Protein AF-A0A958F479-F1 (afdb_monomer_lite)

Structure (mmCIF, N/CA/C/O backbone):
data_AF-A0A958F479-F1
#
_entry.id   AF-A0A958F479-F1
#
loop_
_atom_site.group_PDB
_atom_site.id
_atom_site.type_symbol
_atom_site.label_atom_id
_atom_site.label_alt_id
_atom_site.label_comp_id
_atom_site.label_asym_id
_atom_site.label_entity_id
_atom_site.label_seq_id
_atom_site.pdbx_PDB_ins_code
_atom_site.Cartn_x
_atom_site.Cartn_y
_atom_site.Cartn_z
_atom_site.occupancy
_atom_site.B_iso_or_equiv
_atom_site.auth_seq_id
_atom_site.auth_comp_id
_atom_site.auth_asym_id
_atom_site.auth_atom_id
_atom_site.pdbx_PDB_model_num
ATOM 1 N N . MET A 1 1 ? 37.437 -62.235 -73.457 1.00 56.25 1 MET A N 1
ATOM 2 C CA . MET A 1 1 ? 37.353 -60.822 -73.900 1.00 56.25 1 MET A CA 1
ATOM 3 C C . MET A 1 1 ? 36.310 -59.990 -73.140 1.00 56.25 1 MET A C 1
ATOM 5 O O . MET A 1 1 ? 36.630 -58.872 -72.775 1.00 56.25 1 MET A O 1
ATOM 9 N N . LYS A 1 2 ? 35.117 -60.515 -72.799 1.00 55.78 2 LYS A N 1
ATOM 10 C CA . LYS A 1 2 ? 34.068 -59.749 -72.078 1.00 55.78 2 LYS A CA 1
ATOM 11 C C . LYS A 1 2 ? 34.455 -59.244 -70.668 1.00 55.78 2 LYS A C 1
ATOM 13 O O . LYS A 1 2 ? 34.029 -58.167 -70.279 1.00 55.78 2 LYS A O 1
ATOM 18 N N . LYS A 1 3 ? 35.307 -59.972 -69.927 1.00 56.22 3 LYS A N 1
ATOM 19 C CA . LYS A 1 3 ? 35.723 -59.600 -68.555 1.00 56.22 3 LYS A CA 1
ATOM 20 C C . LYS A 1 3 ? 36.618 -58.351 -68.487 1.00 56.22 3 LYS A C 1
ATOM 22 O O . LYS A 1 3 ? 36.532 -57.602 -67.529 1.00 56.22 3 LYS A O 1
ATOM 27 N N . ILE A 1 4 ? 37.434 -58.100 -69.514 1.00 62.00 4 ILE A N 1
ATOM 28 C CA . ILE A 1 4 ? 38.341 -56.936 -69.560 1.00 62.00 4 ILE A CA 1
ATOM 29 C C . ILE A 1 4 ? 37.546 -55.652 -69.840 1.00 62.00 4 ILE A C 1
ATOM 31 O O . ILE A 1 4 ? 37.814 -54.613 -69.246 1.00 62.00 4 ILE A O 1
ATOM 35 N N . LEU A 1 5 ? 36.501 -55.749 -70.670 1.00 59.69 5 LEU A N 1
ATOM 36 C CA . LEU A 1 5 ? 35.609 -54.628 -70.967 1.00 59.69 5 LEU A CA 1
ATOM 37 C C . LEU A 1 5 ? 34.794 -54.194 -69.733 1.00 59.69 5 LEU A C 1
ATOM 39 O O . LEU A 1 5 ? 34.560 -53.008 -69.527 1.00 59.69 5 LEU A O 1
ATOM 43 N N . GLN A 1 6 ? 34.411 -55.148 -68.879 1.00 61.47 6 GLN A N 1
ATOM 44 C CA . GLN A 1 6 ? 33.645 -54.876 -67.661 1.00 61.47 6 GLN A CA 1
ATOM 45 C C . GLN A 1 6 ? 34.480 -54.157 -66.587 1.00 61.47 6 GLN A C 1
ATOM 47 O O . GLN A 1 6 ? 33.979 -53.255 -65.923 1.00 61.47 6 GLN A O 1
ATOM 52 N N . ILE A 1 7 ? 35.764 -54.507 -66.458 1.00 69.94 7 ILE A N 1
ATOM 53 C CA . ILE A 1 7 ? 36.686 -53.884 -65.493 1.00 69.94 7 ILE A CA 1
ATOM 54 C C . ILE A 1 7 ? 36.985 -52.428 -65.886 1.00 69.94 7 ILE A C 1
ATOM 56 O O . ILE A 1 7 ? 37.002 -51.555 -65.020 1.00 69.94 7 ILE A O 1
ATOM 60 N N . GLY A 1 8 ? 37.129 -52.135 -67.185 1.00 71.19 8 GLY A N 1
ATOM 61 C CA . GLY A 1 8 ? 37.355 -50.766 -67.668 1.00 71.19 8 GLY A CA 1
ATOM 62 C C . GLY A 1 8 ? 36.214 -49.795 -67.331 1.00 71.19 8 GLY A C 1
ATOM 63 O O . GLY A 1 8 ? 36.467 -48.650 -66.965 1.00 71.19 8 GLY A O 1
ATOM 64 N N . SER A 1 9 ? 34.962 -50.263 -67.372 1.00 73.88 9 SER A N 1
ATOM 65 C CA . SER A 1 9 ? 33.788 -49.442 -67.038 1.00 73.88 9 SER A CA 1
ATOM 66 C C . SER A 1 9 ? 33.730 -49.046 -65.560 1.00 73.88 9 SER A C 1
ATOM 68 O O . SER A 1 9 ? 33.290 -47.941 -65.247 1.00 73.88 9 SER A O 1
ATOM 70 N N . VAL A 1 10 ? 34.152 -49.932 -64.653 1.00 79.00 10 VAL A N 1
ATOM 71 C CA . VAL A 1 10 ? 34.109 -49.672 -63.204 1.00 79.00 10 VAL A CA 1
ATOM 72 C C . VAL A 1 10 ? 35.183 -48.659 -62.806 1.00 79.00 10 VAL A C 1
ATOM 74 O O . VAL A 1 10 ? 34.917 -47.756 -62.016 1.00 79.00 10 VAL A O 1
ATOM 77 N N . VAL A 1 11 ? 36.372 -48.752 -63.408 1.00 81.88 11 VAL A N 1
ATOM 78 C CA . VAL A 1 11 ? 37.476 -47.812 -63.155 1.00 81.88 11 VAL A CA 1
ATOM 79 C C . VAL A 1 11 ? 37.136 -46.408 -63.665 1.00 81.88 11 VAL A C 1
ATOM 81 O O . VAL A 1 11 ? 37.379 -45.427 -62.964 1.00 81.88 11 VAL A O 1
ATOM 84 N N . LEU A 1 12 ? 36.505 -46.298 -64.840 1.00 81.56 12 LEU A N 1
ATOM 85 C CA . LEU A 1 12 ? 36.099 -45.004 -65.395 1.00 81.56 12 LEU A CA 1
ATOM 86 C C . LEU A 1 12 ? 35.039 -44.308 -64.521 1.00 81.56 12 LEU A C 1
ATOM 88 O O . LEU A 1 12 ? 35.156 -43.117 -64.239 1.00 81.56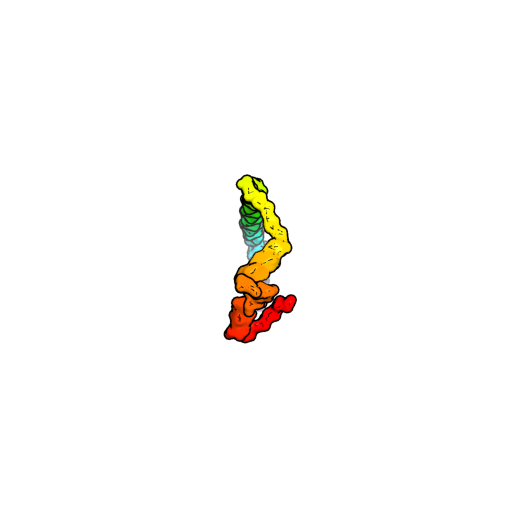 12 LEU A O 1
ATOM 92 N N . ALA A 1 13 ? 34.034 -45.057 -64.052 1.00 80.06 13 ALA A N 1
ATOM 93 C CA . ALA A 1 13 ? 33.006 -44.534 -63.154 1.00 80.06 13 ALA A CA 1
ATOM 94 C C . ALA A 1 13 ? 33.601 -44.052 -61.817 1.00 80.06 13 ALA A C 1
ATOM 96 O O . ALA A 1 13 ? 33.244 -42.974 -61.344 1.00 80.06 13 ALA A O 1
ATOM 97 N N . PHE A 1 14 ? 34.563 -44.793 -61.256 1.00 83.50 14 PHE A N 1
ATOM 98 C CA . PHE A 1 14 ? 35.247 -44.415 -60.016 1.00 83.50 14 PHE A CA 1
ATOM 99 C C . PHE A 1 14 ? 36.094 -43.137 -60.173 1.00 83.50 14 PHE A C 1
ATOM 101 O O . PHE A 1 14 ? 36.064 -42.252 -59.313 1.00 83.50 14 PHE A O 1
ATOM 108 N N . CYS A 1 15 ? 36.791 -42.981 -61.304 1.00 80.94 15 CYS A N 1
ATOM 109 C CA . CYS A 1 15 ? 37.532 -41.755 -61.611 1.00 80.94 15 CYS A CA 1
ATOM 110 C C . CYS A 1 15 ? 36.616 -40.530 -61.738 1.00 80.94 15 CYS A C 1
ATOM 112 O O . CYS A 1 15 ? 36.949 -39.471 -61.210 1.00 80.94 15 CYS A O 1
ATOM 114 N N . LEU A 1 16 ? 35.451 -40.661 -62.379 1.00 77.81 16 LEU A N 1
ATOM 115 C CA . LEU A 1 16 ? 34.499 -39.550 -62.498 1.00 77.81 16 LEU A CA 1
ATOM 116 C C . LEU A 1 16 ? 33.910 -39.148 -61.139 1.00 77.81 16 LEU A C 1
ATOM 118 O O . LEU A 1 16 ? 33.768 -37.955 -60.873 1.00 77.81 16 LEU A O 1
ATOM 122 N N . THR A 1 17 ? 33.651 -40.107 -60.242 1.00 74.62 17 THR A N 1
ATOM 123 C CA . THR A 1 17 ? 33.215 -39.794 -58.870 1.00 74.62 17 THR A CA 1
ATOM 124 C C . THR A 1 17 ? 34.302 -39.116 -58.040 1.00 74.62 17 THR A C 1
ATOM 126 O O . THR A 1 17 ? 33.991 -38.208 -57.277 1.00 74.62 17 THR A O 1
ATOM 129 N N . LEU A 1 18 ? 35.576 -39.479 -58.223 1.00 77.88 18 LEU A N 1
ATOM 130 C CA . LEU A 1 18 ? 36.701 -38.799 -57.570 1.00 77.88 18 LEU A CA 1
ATOM 131 C C . LEU A 1 18 ? 36.855 -37.355 -58.059 1.00 77.88 18 LEU A C 1
ATOM 133 O O . LEU A 1 18 ? 37.053 -36.454 -57.251 1.00 77.88 18 LEU A O 1
ATOM 137 N N . ILE A 1 19 ? 36.701 -37.117 -59.363 1.00 75.50 19 ILE A N 1
ATOM 138 C CA . ILE A 1 19 ? 36.732 -35.765 -59.939 1.00 75.50 19 ILE A CA 1
ATOM 139 C C . ILE A 1 19 ? 35.559 -34.925 -59.411 1.00 75.50 19 ILE A C 1
ATOM 141 O O . ILE A 1 19 ? 35.740 -33.746 -59.112 1.00 75.50 19 ILE A O 1
ATOM 145 N N . PHE A 1 20 ? 34.375 -35.523 -59.243 1.00 69.31 20 PHE A N 1
ATOM 146 C CA . PHE A 1 20 ? 33.222 -34.851 -58.640 1.00 69.31 20 PHE A CA 1
ATOM 147 C C . PHE A 1 20 ? 33.412 -34.596 -57.136 1.00 69.31 20 PHE A C 1
ATOM 149 O O . PHE A 1 20 ? 32.951 -33.578 -56.640 1.00 69.31 20 PHE A O 1
ATOM 156 N N . LEU A 1 21 ? 34.141 -35.450 -56.409 1.00 67.69 21 LEU A N 1
ATOM 157 C CA . LEU A 1 21 ? 34.474 -35.219 -54.997 1.00 67.69 21 LEU A CA 1
ATOM 158 C C . LEU A 1 21 ? 35.496 -34.085 -54.815 1.00 67.69 21 LEU A C 1
ATOM 160 O O . LEU A 1 21 ? 35.381 -33.301 -53.879 1.00 67.69 21 LEU A O 1
ATOM 164 N N . ILE A 1 22 ? 36.485 -33.992 -55.711 1.00 68.31 22 ILE A N 1
ATOM 165 C CA . ILE A 1 22 ? 37.525 -32.951 -55.671 1.00 68.31 22 ILE A CA 1
ATOM 166 C C . ILE A 1 22 ? 36.952 -31.590 -56.091 1.00 68.31 22 ILE A C 1
ATOM 168 O O . ILE A 1 22 ? 37.308 -30.569 -55.509 1.00 68.31 22 ILE A O 1
ATOM 172 N N . ASN A 1 23 ? 36.054 -31.565 -57.082 1.00 65.62 23 ASN A N 1
ATOM 173 C CA . ASN A 1 23 ? 35.543 -30.316 -57.659 1.00 65.62 23 ASN A CA 1
ATOM 174 C C . ASN A 1 23 ? 34.134 -29.918 -57.178 1.00 65.62 23 ASN A C 1
ATOM 176 O O . ASN A 1 23 ? 33.714 -28.785 -57.398 1.00 65.62 23 ASN A O 1
ATOM 180 N N . GLY A 1 24 ? 33.371 -30.832 -56.573 1.00 62.06 24 GLY A N 1
ATOM 181 C CA . GLY A 1 24 ? 31.920 -30.707 -56.389 1.00 62.06 24 GLY A CA 1
ATOM 182 C C . GLY A 1 24 ? 31.448 -30.383 -54.977 1.00 62.06 24 GLY A C 1
ATOM 183 O O . GLY A 1 24 ? 30.304 -30.686 -54.647 1.00 62.06 24 GLY A O 1
ATOM 184 N N . SER A 1 25 ? 32.275 -29.793 -54.114 1.00 57.94 25 SER A N 1
ATOM 185 C CA . SER A 1 25 ? 31.828 -29.355 -52.781 1.00 57.94 25 SER A CA 1
ATOM 186 C C . SER A 1 25 ? 32.690 -28.225 -52.227 1.00 57.94 25 SER A C 1
ATOM 188 O O . SER A 1 25 ? 33.368 -28.383 -51.218 1.00 57.94 25 SER A O 1
ATOM 190 N N . PHE A 1 26 ? 32.661 -27.062 -52.874 1.00 54.12 26 PHE A N 1
ATOM 191 C CA . PHE A 1 26 ? 33.049 -25.822 -52.199 1.00 54.12 26 PHE A CA 1
ATOM 192 C C . PHE A 1 26 ? 32.228 -24.641 -52.725 1.00 54.12 26 PHE A C 1
ATOM 194 O O . PHE A 1 26 ? 32.737 -23.708 -53.342 1.00 54.12 26 PHE A O 1
ATOM 201 N N . LEU A 1 27 ? 30.910 -24.719 -52.524 1.00 53.25 27 LEU A N 1
ATOM 202 C CA . LEU A 1 27 ? 30.051 -23.536 -52.553 1.00 53.25 27 LEU A CA 1
ATOM 203 C C . LEU A 1 27 ? 30.128 -22.839 -51.182 1.00 53.25 27 LEU A C 1
ATOM 205 O O . LEU A 1 27 ? 30.259 -23.514 -50.162 1.00 53.25 27 LEU A O 1
ATOM 209 N N . PRO A 1 28 ? 30.113 -21.497 -51.153 1.00 47.62 28 PRO A N 1
ATOM 210 C CA . PRO A 1 28 ? 30.658 -20.713 -50.057 1.00 47.62 28 PRO A CA 1
ATOM 211 C C . PRO A 1 28 ? 29.664 -20.611 -48.899 1.00 47.62 28 PRO A C 1
ATOM 213 O O . PRO A 1 28 ? 28.711 -19.839 -48.948 1.00 47.62 28 PRO A O 1
ATOM 216 N N . GLU A 1 29 ? 29.949 -21.301 -47.803 1.00 52.50 29 GLU A N 1
ATOM 217 C CA . GLU A 1 29 ? 29.257 -21.123 -46.517 1.00 52.50 29 GLU A CA 1
ATOM 218 C C . GLU A 1 29 ? 29.681 -19.821 -45.790 1.00 52.50 29 GLU A C 1
ATOM 220 O O . GLU A 1 29 ? 29.285 -19.551 -44.665 1.00 52.50 29 GLU A O 1
ATOM 225 N N . ALA A 1 30 ? 30.473 -18.962 -46.443 1.00 52.78 30 ALA A N 1
ATOM 226 C CA . ALA A 1 30 ? 31.030 -17.741 -45.857 1.00 52.78 30 ALA A CA 1
ATOM 227 C C . ALA A 1 30 ? 30.156 -16.479 -46.025 1.00 52.78 30 ALA A C 1
ATOM 229 O O . ALA A 1 30 ? 30.547 -15.411 -45.564 1.00 52.78 30 ALA A O 1
ATOM 230 N N . ARG A 1 31 ? 28.994 -16.554 -46.693 1.00 52.09 31 ARG A N 1
ATOM 231 C CA . ARG A 1 31 ? 28.109 -15.381 -46.888 1.00 52.09 31 ARG A CA 1
ATOM 232 C C . ARG A 1 31 ? 26.865 -15.359 -46.001 1.00 52.09 31 ARG A C 1
ATOM 234 O O . ARG A 1 31 ? 26.266 -14.307 -45.863 1.00 52.09 31 ARG A O 1
ATOM 241 N N . LEU A 1 32 ? 26.509 -16.473 -45.362 1.00 50.94 32 LEU A N 1
ATOM 242 C CA . LEU A 1 32 ? 25.312 -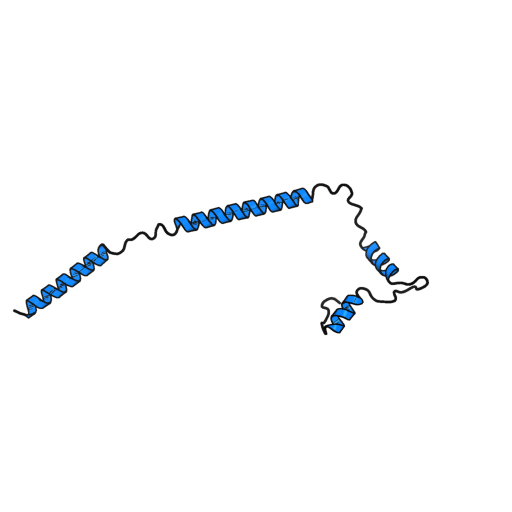16.557 -44.512 1.00 50.94 32 LEU A CA 1
ATOM 243 C C . LEU A 1 32 ? 25.543 -16.070 -43.070 1.00 50.94 32 LEU A C 1
ATOM 245 O O . LEU A 1 32 ? 24.583 -15.749 -42.380 1.00 50.94 32 LEU A O 1
ATOM 249 N N . PHE A 1 33 ? 26.801 -15.964 -42.629 1.00 50.56 33 PHE A N 1
ATOM 250 C CA . PHE A 1 33 ? 27.151 -15.439 -41.301 1.00 50.56 33 PHE A CA 1
ATOM 251 C C . PHE A 1 33 ? 27.341 -13.911 -41.262 1.00 50.56 33 PHE A C 1
ATOM 253 O O . PHE A 1 33 ? 27.118 -13.306 -40.221 1.00 50.56 33 PHE A O 1
ATOM 260 N N . SER A 1 34 ? 27.681 -13.268 -42.387 1.00 54.44 34 SER A N 1
ATOM 261 C CA . SER A 1 34 ? 27.909 -11.810 -42.442 1.00 54.44 34 SER A CA 1
ATOM 262 C C . SER A 1 34 ? 26.628 -11.003 -42.214 1.00 54.44 34 SER A C 1
ATOM 264 O O . SER A 1 34 ? 26.647 -10.013 -41.488 1.00 54.44 34 SER A O 1
ATOM 266 N N . ASP A 1 35 ? 25.510 -11.432 -42.804 1.00 56.25 35 ASP A N 1
ATOM 267 C CA . ASP A 1 35 ? 24.239 -10.702 -42.703 1.00 56.25 35 ASP A CA 1
ATOM 268 C C . ASP A 1 35 ? 23.575 -10.909 -41.328 1.00 56.25 35 ASP A C 1
ATOM 270 O O . ASP A 1 35 ? 22.907 -10.015 -40.801 1.00 56.25 35 ASP A O 1
ATOM 274 N N . ALA A 1 36 ? 23.805 -12.072 -40.705 1.00 53.28 36 ALA A N 1
ATOM 275 C CA . ALA A 1 36 ? 23.328 -12.374 -39.359 1.00 53.28 36 ALA A CA 1
ATOM 276 C C . ALA A 1 36 ? 24.033 -11.506 -38.302 1.00 53.28 36 ALA A C 1
ATOM 278 O O . ALA A 1 36 ? 23.354 -10.888 -37.480 1.00 53.28 36 ALA A O 1
ATOM 279 N N . ASP A 1 37 ? 25.362 -11.375 -38.370 1.00 54.97 37 ASP A N 1
ATOM 280 C CA . ASP A 1 37 ? 26.136 -10.547 -37.435 1.00 54.97 37 ASP A CA 1
ATOM 281 C C . ASP A 1 37 ? 25.813 -9.048 -37.576 1.00 54.97 37 ASP A C 1
ATOM 283 O O . ASP A 1 37 ? 25.727 -8.335 -36.571 1.00 54.97 37 ASP A O 1
ATOM 287 N N . GLN A 1 38 ? 25.548 -8.570 -38.799 1.00 57.12 38 GLN A N 1
ATOM 288 C CA . GLN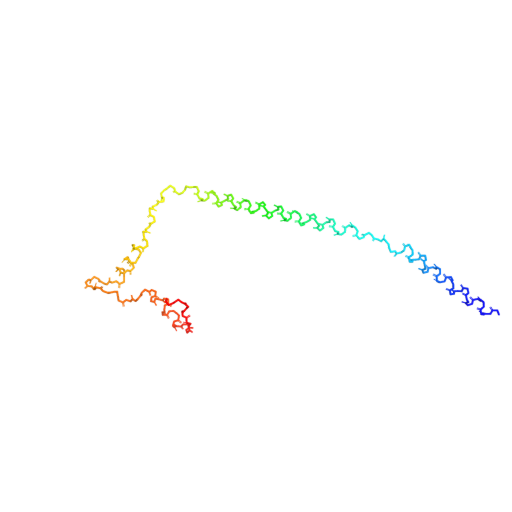 A 1 38 ? 25.138 -7.181 -39.042 1.00 57.12 38 GLN A CA 1
ATOM 289 C C . GLN A 1 38 ? 23.760 -6.863 -38.440 1.00 57.12 38 GLN A C 1
ATOM 291 O O . GLN A 1 38 ? 23.600 -5.825 -37.798 1.00 57.12 38 GLN A O 1
ATOM 296 N N . SER A 1 39 ? 22.790 -7.778 -38.560 1.00 57.34 39 SER A N 1
ATOM 297 C CA . SER A 1 39 ? 21.448 -7.600 -37.977 1.00 57.34 39 SER A CA 1
ATOM 298 C C . SER A 1 39 ? 21.441 -7.637 -36.440 1.00 57.34 39 SER A C 1
ATOM 300 O O . SER A 1 39 ? 20.673 -6.920 -35.792 1.00 57.34 39 SER A O 1
ATOM 302 N N . ILE A 1 40 ? 22.329 -8.435 -35.835 1.00 58.91 40 ILE A N 1
ATOM 303 C CA . ILE A 1 40 ? 22.474 -8.525 -34.378 1.00 58.91 40 ILE A CA 1
ATOM 304 C C . ILE A 1 40 ? 23.115 -7.246 -33.834 1.00 58.91 40 ILE A C 1
ATOM 306 O O . ILE A 1 40 ? 22.615 -6.703 -32.847 1.00 58.91 40 ILE A O 1
ATOM 310 N N . ALA A 1 41 ? 24.156 -6.728 -34.494 1.00 59.38 41 ALA A N 1
ATOM 311 C CA . ALA A 1 41 ? 24.796 -5.470 -34.116 1.00 59.38 41 ALA A CA 1
ATOM 312 C C . ALA A 1 41 ? 23.831 -4.273 -34.231 1.00 59.38 41 ALA A C 1
ATOM 314 O O . ALA A 1 41 ? 23.722 -3.484 -3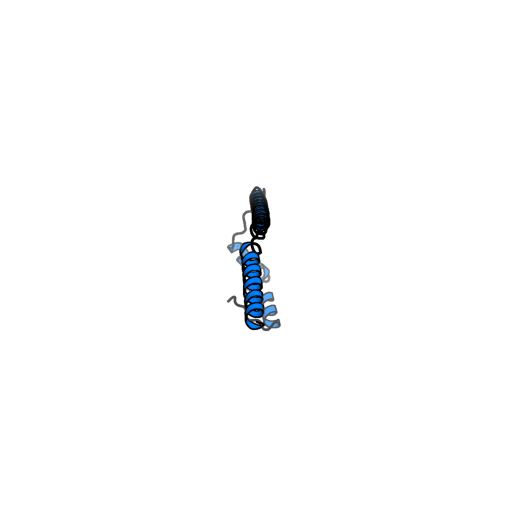3.294 1.00 59.38 41 ALA A O 1
ATOM 315 N N . GLU A 1 42 ? 23.050 -4.195 -35.313 1.00 59.78 42 GLU A N 1
ATOM 316 C CA . GLU A 1 42 ? 22.064 -3.124 -35.518 1.00 59.78 42 GLU A CA 1
ATOM 317 C C . GLU A 1 42 ? 20.933 -3.169 -34.471 1.00 59.78 42 GLU A C 1
ATOM 319 O O . GLU A 1 42 ? 20.565 -2.143 -33.894 1.00 59.78 42 GLU A O 1
ATOM 324 N N . SER A 1 43 ? 20.451 -4.368 -34.118 1.00 61.16 43 SER A N 1
ATOM 325 C CA . SER A 1 43 ? 19.437 -4.540 -33.065 1.00 61.16 43 SER A CA 1
ATOM 326 C C . SER A 1 43 ? 19.964 -4.259 -31.647 1.00 61.16 43 SER A C 1
ATOM 328 O O . SER A 1 43 ? 19.200 -3.836 -30.774 1.00 61.16 43 SER A O 1
ATOM 330 N N . ALA A 1 44 ? 21.260 -4.473 -31.400 1.00 63.75 44 ALA A N 1
ATOM 331 C CA . ALA A 1 44 ? 21.909 -4.174 -30.125 1.00 63.75 44 ALA A CA 1
ATOM 332 C C . ALA A 1 44 ? 22.135 -2.662 -29.955 1.00 63.75 44 ALA A C 1
ATOM 334 O O . ALA A 1 44 ? 21.866 -2.108 -28.882 1.00 63.75 44 ALA A O 1
ATOM 335 N N . ASP A 1 45 ? 22.541 -1.974 -31.021 1.00 69.31 45 ASP A N 1
ATOM 336 C CA . ASP A 1 45 ? 22.693 -0.518 -3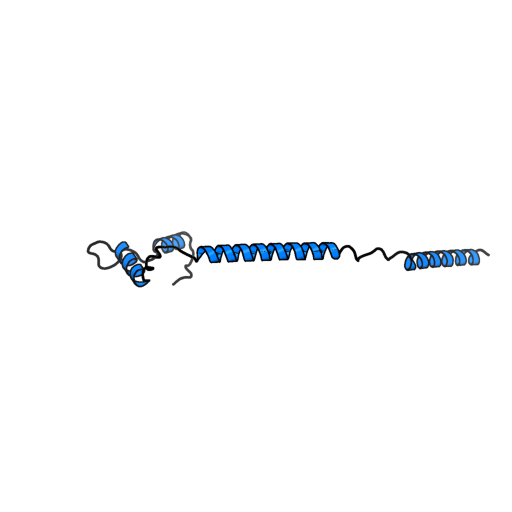1.041 1.00 69.31 45 ASP A CA 1
ATOM 337 C C . ASP A 1 45 ? 21.337 0.188 -30.893 1.00 69.31 45 ASP A C 1
ATOM 339 O O . ASP A 1 45 ? 21.205 1.156 -30.137 1.00 69.31 45 ASP A O 1
ATOM 343 N N . GLU A 1 46 ? 20.279 -0.351 -31.502 1.00 74.19 46 GLU A N 1
ATOM 344 C CA . GLU A 1 46 ? 18.925 0.171 -31.319 1.00 74.19 46 GLU A CA 1
ATOM 345 C C . GLU A 1 46 ? 18.419 -0.031 -29.877 1.00 74.19 46 GLU A C 1
ATOM 347 O O . GLU A 1 46 ? 17.863 0.888 -29.263 1.00 74.19 46 GLU A O 1
ATOM 352 N N . GLN A 1 47 ? 18.673 -1.196 -29.274 1.00 74.50 47 GLN A N 1
ATOM 353 C CA . GLN A 1 47 ? 18.294 -1.472 -27.884 1.00 74.50 47 GLN A CA 1
ATOM 354 C C . GLN A 1 47 ? 19.058 -0.605 -26.877 1.00 74.50 47 GLN A C 1
ATOM 356 O O . GLN A 1 47 ? 18.458 -0.108 -25.914 1.00 74.50 47 GLN A O 1
ATOM 361 N N . THR A 1 48 ? 20.353 -0.369 -27.097 1.00 79.12 48 THR A N 1
ATOM 362 C CA . THR A 1 48 ? 21.149 0.524 -26.241 1.00 79.12 48 THR A CA 1
ATOM 363 C C . THR A 1 48 ? 20.713 1.979 -26.401 1.00 79.12 48 THR A C 1
ATOM 365 O O . THR A 1 48 ? 20.556 2.672 -25.392 1.00 79.12 48 THR A O 1
ATOM 368 N N . ALA A 1 49 ? 20.381 2.424 -27.616 1.00 80.38 49 ALA A N 1
ATOM 369 C CA . ALA A 1 49 ? 19.813 3.749 -27.860 1.00 80.38 49 ALA A CA 1
ATOM 370 C C . ALA A 1 49 ? 18.439 3.927 -27.185 1.00 80.38 49 ALA A C 1
ATOM 372 O O . ALA A 1 49 ? 18.165 4.975 -26.592 1.00 80.38 49 ALA A O 1
ATOM 373 N N . ILE A 1 50 ? 17.576 2.906 -27.202 1.00 79.88 50 ILE A N 1
ATOM 374 C CA . ILE A 1 50 ? 16.286 2.919 -26.492 1.00 79.88 50 ILE A CA 1
ATOM 375 C C . ILE A 1 50 ? 16.500 2.945 -24.973 1.00 79.88 50 ILE A C 1
ATOM 377 O O . ILE A 1 50 ? 15.812 3.692 -24.271 1.00 79.88 50 ILE A O 1
ATOM 381 N N . ALA A 1 51 ? 17.446 2.165 -24.448 1.00 82.00 51 ALA A N 1
ATOM 382 C CA . ALA A 1 51 ? 17.774 2.144 -23.025 1.00 82.00 51 ALA A CA 1
ATOM 383 C C . ALA A 1 51 ? 18.333 3.495 -22.552 1.00 82.00 51 ALA A C 1
ATOM 385 O O . ALA A 1 51 ? 17.906 4.003 -21.514 1.00 82.00 51 ALA A O 1
ATOM 386 N N . GLN A 1 52 ? 19.208 4.123 -23.341 1.00 81.06 52 GLN A N 1
ATOM 387 C CA . GLN A 1 52 ? 19.752 5.453 -23.066 1.00 81.06 52 GLN A CA 1
ATOM 388 C C . GLN A 1 52 ? 18.673 6.539 -23.148 1.00 81.06 52 GLN A C 1
ATOM 390 O O . GLN A 1 52 ? 18.586 7.372 -22.246 1.00 81.06 52 GLN A O 1
ATOM 395 N N . LYS A 1 53 ? 17.784 6.493 -24.152 1.00 78.75 53 LYS A N 1
ATOM 396 C CA . LYS A 1 53 ? 16.618 7.394 -24.244 1.00 78.75 53 LYS A CA 1
ATOM 397 C C . LYS A 1 53 ? 15.682 7.233 -23.047 1.00 78.75 53 LYS A C 1
ATOM 399 O O . LYS A 1 53 ? 15.260 8.229 -22.463 1.00 78.75 53 LYS A O 1
ATOM 404 N N . LYS A 1 54 ? 15.388 5.997 -22.630 1.00 78.94 54 LYS A N 1
ATOM 405 C CA . LYS A 1 54 ? 14.596 5.723 -21.419 1.00 78.94 54 LYS A CA 1
ATOM 406 C C . LYS A 1 54 ? 15.302 6.261 -20.174 1.00 78.94 54 LYS A C 1
ATOM 408 O O . LYS A 1 54 ? 14.667 6.948 -19.379 1.00 78.94 54 LYS A O 1
ATOM 413 N N . ALA A 1 55 ? 16.600 6.012 -20.014 1.00 75.25 55 ALA A N 1
ATOM 414 C CA . ALA A 1 55 ? 17.385 6.500 -18.881 1.00 75.25 55 ALA A CA 1
ATOM 415 C C . ALA A 1 55 ? 17.431 8.038 -18.821 1.00 75.25 55 ALA A C 1
ATOM 417 O O . ALA A 1 55 ? 17.259 8.612 -17.743 1.00 75.25 55 ALA A O 1
ATOM 418 N N . ALA A 1 56 ? 17.573 8.706 -19.968 1.00 73.88 56 ALA A N 1
ATOM 419 C CA . ALA A 1 56 ? 17.495 10.160 -20.086 1.00 73.88 56 ALA A CA 1
ATOM 420 C C . ALA A 1 56 ? 16.098 10.685 -19.703 1.00 73.88 56 ALA A C 1
ATOM 422 O O . ALA A 1 56 ? 15.994 11.586 -18.871 1.00 73.88 56 ALA A O 1
ATOM 423 N N . LEU A 1 57 ? 15.027 10.043 -20.185 1.00 70.88 57 LEU A N 1
ATOM 424 C CA . LEU A 1 57 ? 13.642 10.374 -19.828 1.00 70.88 57 LEU A CA 1
ATOM 425 C C . LEU A 1 57 ? 13.368 10.203 -18.317 1.00 70.88 57 LEU A C 1
ATOM 427 O O . LEU A 1 57 ? 12.684 11.020 -17.696 1.00 70.88 57 LEU A O 1
ATOM 431 N N . PHE A 1 58 ? 13.912 9.152 -17.693 1.00 64.69 58 PHE A N 1
ATOM 432 C CA . PHE A 1 58 ? 13.820 8.935 -16.243 1.00 64.69 58 PHE A CA 1
ATOM 433 C C . PHE A 1 58 ? 14.652 9.944 -15.438 1.00 64.69 58 PHE A C 1
ATOM 435 O O . PHE A 1 58 ? 14.260 10.310 -14.329 1.00 64.69 58 PHE A O 1
ATOM 442 N N . SER A 1 59 ? 15.785 10.395 -15.977 1.00 65.31 59 SER A N 1
ATOM 443 C CA . SER A 1 59 ? 16.638 11.441 -15.398 1.00 65.31 59 SER A CA 1
ATOM 444 C C . SER A 1 59 ? 15.935 12.804 -15.395 1.00 65.31 59 SER A C 1
ATOM 446 O O . SER A 1 59 ? 15.946 13.505 -14.379 1.00 65.31 59 SER A O 1
ATOM 448 N N . GLU A 1 60 ? 15.243 13.149 -16.482 1.00 62.12 60 GLU A N 1
ATOM 449 C CA . GLU A 1 60 ? 14.489 14.401 -16.595 1.00 62.12 60 GLU A CA 1
ATOM 450 C C . GLU A 1 60 ? 13.261 14.426 -15.680 1.00 62.12 60 GLU A C 1
ATOM 452 O O . GLU A 1 60 ? 13.039 15.424 -14.996 1.00 62.12 60 GLU A O 1
ATOM 457 N N . LYS A 1 61 ? 12.539 13.305 -15.533 1.00 59.78 61 LYS A N 1
ATOM 458 C CA . LYS A 1 61 ? 11.410 13.190 -14.583 1.00 59.78 61 LYS A CA 1
ATOM 459 C C . LYS A 1 61 ? 11.798 13.398 -13.114 1.00 59.78 61 LYS A C 1
ATOM 461 O O . LYS A 1 61 ? 10.935 13.709 -12.297 1.00 59.78 61 LYS A O 1
ATOM 466 N N . LYS A 1 62 ? 13.076 13.233 -12.755 1.00 59.53 62 LYS A N 1
ATOM 467 C CA . LYS A 1 62 ? 13.580 13.482 -11.390 1.00 59.53 62 LYS A CA 1
ATOM 468 C C . LYS A 1 62 ? 13.935 14.949 -11.147 1.00 59.53 62 LYS A C 1
ATOM 470 O O . LYS A 1 62 ? 14.085 15.358 -9.995 1.00 59.53 62 LYS A O 1
ATOM 475 N N . LYS A 1 63 ? 14.068 15.756 -12.202 1.00 63.12 63 LYS A N 1
ATOM 476 C CA . LYS A 1 63 ? 14.390 17.178 -12.099 1.00 63.12 63 LYS A CA 1
ATOM 477 C C . LYS A 1 63 ? 13.094 17.989 -12.093 1.00 63.12 63 LYS A C 1
ATOM 479 O O . LYS A 1 63 ? 12.536 18.291 -13.135 1.00 63.12 63 LYS A O 1
ATOM 484 N N . LYS A 1 64 ? 12.707 18.435 -10.895 1.00 58.81 64 LYS A N 1
ATOM 485 C CA . LYS A 1 64 ? 11.719 19.496 -10.617 1.00 58.81 64 LYS A CA 1
ATOM 486 C C . LYS A 1 64 ? 10.244 19.084 -10.703 1.00 58.81 64 LYS A C 1
ATOM 488 O O . LYS A 1 64 ? 9.533 19.447 -11.631 1.00 58.81 64 LYS A O 1
ATOM 493 N N . VAL A 1 65 ? 9.737 18.537 -9.602 1.00 61.81 65 VAL A N 1
ATOM 494 C CA . VAL A 1 65 ? 8.417 18.974 -9.126 1.00 61.81 65 VAL A CA 1
ATOM 495 C C . VAL A 1 65 ? 8.680 20.129 -8.162 1.00 61.81 65 VAL A C 1
ATOM 497 O O . VAL A 1 65 ? 9.124 19.931 -7.034 1.00 61.81 65 VAL A O 1
ATOM 500 N N . LYS A 1 66 ? 8.525 21.369 -8.632 1.00 57.94 66 LYS A N 1
ATOM 501 C CA . LYS A 1 66 ? 8.514 22.542 -7.749 1.00 57.94 66 LYS A CA 1
ATOM 502 C C . LYS A 1 66 ? 7.212 22.453 -6.950 1.00 57.94 66 LYS A C 1
ATOM 504 O O . LYS A 1 66 ? 6.150 22.630 -7.530 1.00 57.94 66 LYS A O 1
ATOM 509 N N . GLY A 1 67 ? 7.317 22.113 -5.666 1.00 58.62 67 GLY A N 1
ATOM 510 C CA . GLY A 1 67 ? 6.167 21.782 -4.817 1.00 58.62 67 GLY A CA 1
ATOM 511 C C . GLY A 1 67 ? 6.149 20.333 -4.326 1.00 58.62 67 GLY A C 1
ATOM 512 O O . GLY A 1 67 ? 5.074 19.762 -4.208 1.00 58.62 67 GLY A O 1
ATOM 513 N N . ILE A 1 68 ? 7.310 19.712 -4.059 1.00 60.56 68 ILE A N 1
ATOM 514 C CA . ILE A 1 68 ? 7.344 18.487 -3.245 1.00 60.56 68 ILE A CA 1
ATOM 515 C C . ILE A 1 68 ? 6.852 18.887 -1.854 1.00 60.56 68 ILE A C 1
ATOM 517 O O . ILE A 1 68 ? 7.633 19.335 -1.012 1.00 60.56 68 ILE A O 1
ATOM 521 N N . GLU A 1 69 ? 5.543 18.784 -1.646 1.00 65.69 69 GLU A N 1
ATOM 522 C CA . GLU A 1 69 ? 4.962 18.791 -0.317 1.00 65.69 69 GLU A CA 1
ATOM 523 C C . GLU A 1 69 ? 5.663 17.706 0.493 1.00 65.69 69 GLU A C 1
ATOM 525 O O . GLU A 1 69 ? 5.988 16.617 -0.001 1.00 65.69 69 GLU A O 1
ATOM 530 N N . LYS A 1 70 ? 6.002 18.065 1.729 1.00 71.44 70 LYS A N 1
ATOM 531 C CA . LYS A 1 70 ? 6.657 17.173 2.673 1.00 71.44 70 LYS A CA 1
ATOM 532 C C . LYS A 1 70 ? 5.813 15.902 2.729 1.00 71.44 70 LYS A C 1
ATOM 534 O O . LYS A 1 70 ? 4.659 15.977 3.125 1.00 71.44 70 LYS A O 1
ATOM 539 N N . LYS A 1 71 ? 6.367 14.767 2.282 1.00 69.31 71 LYS A N 1
ATOM 540 C CA . LYS A 1 71 ? 5.653 13.486 2.333 1.00 69.31 71 LYS A CA 1
ATOM 541 C C . LYS A 1 71 ? 5.144 13.295 3.755 1.00 69.31 71 LYS A C 1
ATOM 543 O O . LYS A 1 71 ? 5.939 13.429 4.692 1.00 69.31 71 LYS A O 1
ATOM 548 N N . ASP A 1 72 ? 3.856 13.003 3.892 1.00 71.06 72 ASP A N 1
ATOM 549 C CA . ASP A 1 72 ? 3.276 12.718 5.195 1.00 71.06 72 ASP A CA 1
ATOM 550 C C . ASP A 1 72 ? 4.087 11.622 5.880 1.00 71.06 72 ASP A C 1
ATOM 552 O O . ASP A 1 72 ? 4.544 10.658 5.252 1.00 71.06 72 ASP A O 1
ATOM 556 N N . SER A 1 73 ? 4.330 11.803 7.177 1.00 76.50 73 SER A N 1
ATOM 557 C CA . SER A 1 73 ? 5.028 10.774 7.935 1.00 76.50 73 SER A CA 1
ATOM 558 C C . SER A 1 73 ? 4.151 9.514 7.989 1.00 76.50 73 SER A C 1
ATOM 560 O O . SER A 1 73 ? 2.929 9.633 8.102 1.00 76.50 73 SER A O 1
ATOM 562 N N . PRO A 1 74 ? 4.730 8.299 7.958 1.00 74.75 74 PRO A N 1
ATOM 563 C CA . PRO A 1 74 ? 3.961 7.055 8.082 1.00 74.75 74 PRO A CA 1
ATOM 564 C C . PRO A 1 74 ? 3.079 7.000 9.339 1.00 74.75 74 PRO A C 1
ATOM 566 O O . PRO A 1 74 ? 2.069 6.300 9.363 1.00 74.75 74 PRO A O 1
ATOM 569 N N . ASN A 1 75 ? 3.432 7.775 10.367 1.00 79.56 75 ASN A N 1
ATOM 570 C CA . ASN A 1 75 ? 2.644 7.909 11.586 1.00 79.56 75 ASN A CA 1
ATOM 571 C C . ASN A 1 75 ? 1.282 8.577 11.327 1.00 79.56 75 ASN A C 1
ATOM 573 O O . ASN A 1 75 ? 0.282 8.131 11.885 1.00 79.56 75 ASN A O 1
ATOM 577 N N . LEU A 1 76 ? 1.220 9.574 10.433 1.00 84.94 76 LEU A N 1
ATOM 578 C CA . LEU A 1 76 ? -0.031 10.259 10.079 1.00 84.94 76 LEU A CA 1
ATOM 579 C C . LEU A 1 76 ? -0.994 9.326 9.341 1.00 84.94 76 LEU A C 1
ATOM 581 O O . LEU A 1 76 ? -2.197 9.371 9.570 1.00 84.94 76 LEU A O 1
ATOM 585 N N . TYR A 1 77 ? -0.471 8.418 8.513 1.00 86.06 77 TYR A N 1
ATOM 586 C CA . TYR A 1 77 ? -1.294 7.425 7.821 1.00 86.06 77 TYR A CA 1
ATOM 587 C C . TYR A 1 77 ? -2.092 6.567 8.811 1.00 86.06 77 TYR A C 1
ATOM 589 O O . TYR A 1 77 ? -3.307 6.419 8.672 1.00 86.06 77 TYR A O 1
ATOM 597 N N . ALA A 1 78 ? -1.425 6.012 9.829 1.00 85.75 78 ALA A N 1
ATOM 598 C CA . ALA A 1 78 ? -2.080 5.158 10.816 1.00 85.75 78 ALA A CA 1
ATOM 599 C C . ALA A 1 78 ? -3.147 5.923 11.616 1.00 85.75 78 ALA A C 1
ATOM 601 O O . ALA A 1 78 ? -4.240 5.397 11.841 1.00 85.75 78 ALA A O 1
ATOM 602 N N . GLU A 1 79 ? -2.846 7.166 11.994 1.00 88.12 79 GLU A N 1
ATOM 603 C CA . GLU A 1 79 ? -3.760 8.060 12.705 1.00 88.12 79 GLU A CA 1
ATOM 604 C C . GLU A 1 79 ? -5.012 8.366 11.875 1.00 88.12 79 GLU A C 1
ATOM 606 O O . GLU A 1 79 ? -6.134 8.145 12.333 1.00 88.12 79 GLU A O 1
ATOM 611 N N . TRP A 1 80 ? -4.835 8.771 10.618 1.00 89.38 80 TRP A N 1
ATOM 612 C CA . TRP A 1 80 ? -5.942 9.136 9.735 1.00 89.38 80 TRP A CA 1
ATOM 613 C C . TRP A 1 80 ? -6.810 7.926 9.409 1.00 89.38 80 TRP A C 1
ATOM 615 O O . TRP A 1 80 ? -8.037 7.994 9.474 1.00 89.38 80 TRP A O 1
ATOM 625 N N . HIS A 1 81 ? -6.190 6.775 9.140 1.00 89.12 81 HIS A N 1
ATOM 626 C CA . HIS A 1 81 ? -6.929 5.532 8.951 1.00 89.12 81 HIS A CA 1
ATOM 627 C C . HIS A 1 81 ? -7.672 5.083 10.205 1.00 89.12 81 HIS A C 1
ATOM 629 O O . HIS A 1 81 ? -8.661 4.361 10.081 1.00 89.12 81 HIS A O 1
ATOM 635 N N . ASN A 1 82 ? -7.205 5.422 11.405 1.00 90.19 82 ASN A N 1
ATOM 636 C CA . ASN A 1 82 ? -7.949 5.152 12.628 1.00 90.19 82 ASN A CA 1
ATOM 637 C C . ASN A 1 82 ? -9.154 6.096 12.750 1.00 90.19 82 ASN A C 1
ATOM 639 O O . ASN A 1 82 ? -10.273 5.617 12.927 1.00 90.19 82 ASN A O 1
ATOM 643 N N . GLY A 1 83 ? -8.945 7.398 12.537 1.00 90.31 83 GLY A N 1
ATOM 644 C CA . GLY A 1 83 ? -10.005 8.410 12.564 1.00 90.31 83 GLY A CA 1
ATOM 645 C C . GLY A 1 83 ? -11.128 8.126 11.565 1.00 90.31 83 GLY A C 1
ATOM 646 O O . GLY A 1 83 ? -12.284 8.062 11.953 1.00 90.31 83 GLY A O 1
ATOM 647 N N . ILE A 1 84 ? -10.802 7.819 10.305 1.00 90.00 84 ILE A N 1
ATOM 648 C CA . ILE A 1 84 ? -11.796 7.505 9.254 1.00 90.00 84 ILE A CA 1
ATOM 649 C C . ILE A 1 84 ? -12.676 6.293 9.616 1.00 90.00 84 ILE A C 1
ATOM 651 O O . ILE A 1 84 ? -13.812 6.176 9.153 1.00 90.00 84 ILE A O 1
ATOM 655 N N . ARG A 1 85 ? -12.150 5.352 10.408 1.00 92.69 85 ARG A N 1
ATOM 656 C CA . ARG A 1 85 ? -12.857 4.118 10.791 1.00 92.69 85 ARG A CA 1
ATOM 657 C C . ARG A 1 85 ? -13.572 4.220 12.135 1.00 92.69 85 ARG A C 1
ATOM 659 O O . ARG A 1 85 ? -14.290 3.284 12.489 1.00 92.69 85 ARG A O 1
ATOM 666 N N . THR A 1 86 ? -13.351 5.297 12.878 1.00 94.31 86 THR A N 1
ATOM 667 C CA . THR A 1 86 ? -13.899 5.510 14.217 1.00 94.31 86 THR A CA 1
ATOM 668 C C . THR A 1 86 ? -14.996 6.556 14.128 1.00 94.31 86 THR A C 1
ATOM 670 O O . THR A 1 86 ? -14.812 7.602 13.513 1.00 94.31 86 THR A O 1
ATOM 673 N N . ARG A 1 87 ? -16.166 6.263 14.692 1.00 91.75 87 ARG A N 1
ATOM 674 C CA . ARG A 1 87 ? -17.274 7.219 14.717 1.00 91.75 87 ARG A CA 1
ATOM 675 C C . ARG A 1 87 ? -17.030 8.287 15.784 1.00 91.75 87 ARG A C 1
ATOM 677 O O . ARG A 1 87 ? -16.376 8.020 16.790 1.00 91.75 87 ARG A O 1
ATOM 684 N N . ASP A 1 88 ? -17.615 9.468 15.607 1.00 89.50 88 ASP A N 1
ATOM 685 C CA . ASP A 1 88 ? -17.605 10.515 16.631 1.00 89.50 88 ASP A CA 1
ATOM 686 C C . ASP A 1 88 ? -18.160 9.988 17.965 1.00 89.50 88 ASP A C 1
ATOM 688 O O . ASP A 1 88 ? -19.282 9.482 18.033 1.00 89.50 88 ASP A O 1
ATOM 692 N N . GLY A 1 89 ? -17.356 10.100 19.026 1.00 91.00 89 GLY A N 1
ATOM 693 C CA . GLY A 1 89 ? -17.682 9.601 20.367 1.00 91.00 89 GLY A CA 1
ATOM 694 C C . GLY A 1 89 ? -17.270 8.150 20.642 1.00 91.00 89 GLY A C 1
ATOM 695 O O . GLY A 1 89 ? -17.364 7.705 21.786 1.00 91.00 89 GLY A O 1
ATOM 696 N N . GLU A 1 90 ? -16.771 7.417 19.645 1.00 90.19 90 GLU A N 1
ATOM 697 C CA . GLU A 1 90 ? -16.210 6.077 19.829 1.00 90.19 90 GLU A CA 1
ATOM 698 C C . GLU A 1 90 ? -14.686 6.144 20.010 1.00 90.19 90 GLU A C 1
ATOM 700 O O . GLU A 1 90 ? -13.999 6.989 19.443 1.00 90.19 90 GLU A O 1
ATOM 705 N N . THR A 1 91 ? -14.129 5.240 20.819 1.00 89.19 91 THR A N 1
ATOM 706 C CA . THR A 1 91 ? -12.674 5.159 21.065 1.00 89.19 91 THR A CA 1
ATOM 707 C C . THR A 1 91 ? -11.976 4.130 20.182 1.00 89.19 91 THR A C 1
ATOM 709 O O . THR A 1 91 ? -10.748 4.024 20.199 1.00 89.19 91 THR A O 1
ATOM 712 N N . ARG A 1 92 ? -12.741 3.324 19.436 1.00 89.94 92 ARG A N 1
ATOM 713 C CA . ARG A 1 92 ? -12.233 2.205 18.639 1.00 89.94 92 ARG A CA 1
ATOM 714 C C . ARG A 1 92 ? -12.920 2.170 17.275 1.00 89.94 92 ARG A C 1
ATOM 716 O O . ARG A 1 92 ? -14.109 2.460 17.200 1.00 89.94 92 ARG A O 1
ATOM 723 N N . PRO A 1 93 ? -12.209 1.752 16.217 1.00 93.94 93 PRO A N 1
ATOM 724 C CA . PRO A 1 93 ? -12.778 1.692 14.883 1.00 93.94 93 PRO A CA 1
ATOM 725 C C . PRO A 1 93 ? -13.822 0.577 14.762 1.00 93.94 93 PRO A C 1
ATOM 727 O O . PRO A 1 93 ? -13.598 -0.536 15.244 1.00 93.94 93 PRO A O 1
ATOM 730 N N . GLY A 1 94 ? -14.913 0.844 14.039 1.00 91.50 94 GLY A N 1
ATOM 731 C CA . GLY A 1 94 ? -16.008 -0.115 13.840 1.00 91.50 94 GLY A CA 1
ATOM 732 C C . GLY A 1 94 ? -15.643 -1.311 12.951 1.00 91.50 94 GLY A C 1
ATOM 733 O O . GLY A 1 94 ? -16.305 -2.345 12.987 1.00 91.50 94 GLY A O 1
ATOM 734 N N . TYR A 1 95 ? -14.572 -1.201 12.160 1.00 90.19 95 TYR A N 1
ATOM 735 C CA . TYR A 1 95 ? -14.056 -2.291 11.331 1.00 90.19 95 TYR A CA 1
ATOM 736 C C . TYR A 1 95 ? -12.521 -2.292 11.276 1.00 90.19 95 TYR A C 1
ATOM 738 O O . TYR A 1 95 ? -11.875 -1.239 11.396 1.00 90.19 95 TYR A O 1
ATOM 746 N N . PRO A 1 96 ? -11.893 -3.470 11.093 1.00 90.50 96 PRO A N 1
ATOM 747 C CA . PRO A 1 96 ? -10.442 -3.579 11.040 1.00 90.50 96 PRO A CA 1
ATOM 748 C C . PRO A 1 96 ? -9.873 -2.939 9.769 1.00 90.50 96 PRO A C 1
ATOM 750 O O . PRO A 1 96 ? -10.561 -2.746 8.763 1.00 90.50 96 PRO A O 1
ATOM 753 N N . MET A 1 97 ? -8.574 -2.643 9.799 1.00 88.50 97 MET A N 1
ATOM 754 C CA . MET A 1 97 ? -7.851 -2.236 8.597 1.00 88.50 97 MET A CA 1
ATOM 755 C C . MET A 1 97 ? -7.977 -3.333 7.524 1.00 88.50 97 MET A C 1
ATOM 757 O O . MET A 1 97 ? -7.965 -4.527 7.834 1.00 88.50 97 MET A O 1
ATOM 761 N N . ASN A 1 98 ? -8.143 -2.920 6.265 1.00 89.44 98 ASN A N 1
ATOM 762 C CA . ASN A 1 98 ? -8.328 -3.803 5.107 1.00 89.44 98 ASN A CA 1
ATOM 763 C C . ASN A 1 98 ? -9.573 -4.714 5.156 1.00 89.44 98 ASN A C 1
ATOM 765 O O . ASN A 1 98 ? -9.602 -5.736 4.472 1.00 89.44 98 ASN A O 1
ATOM 769 N N . TYR A 1 99 ? -10.626 -4.342 5.897 1.00 91.00 99 TYR A N 1
ATOM 770 C CA . TYR A 1 99 ? -11.881 -5.110 5.977 1.00 91.00 99 TYR A CA 1
ATOM 771 C C . TYR A 1 99 ? -12.431 -5.537 4.603 1.00 91.00 99 TYR A C 1
ATOM 773 O O . TYR A 1 99 ? -12.698 -6.714 4.386 1.00 91.00 99 TYR A O 1
ATOM 781 N N . LYS A 1 100 ? -12.501 -4.613 3.633 1.00 89.31 100 LYS A N 1
ATOM 782 C CA . LYS A 1 100 ? -12.997 -4.913 2.276 1.00 89.31 100 LYS A CA 1
ATOM 783 C C . LYS A 1 100 ? -12.196 -6.013 1.578 1.00 89.31 100 LYS A C 1
ATOM 785 O O . LYS A 1 100 ? -12.768 -6.850 0.892 1.00 89.31 100 LYS A O 1
ATOM 790 N N . PHE A 1 101 ? -10.875 -6.006 1.750 1.00 90.88 101 PHE A N 1
ATOM 791 C CA . PHE A 1 101 ? -10.008 -7.016 1.156 1.00 90.88 101 PHE A CA 1
ATOM 792 C C . PHE A 1 101 ? -10.216 -8.377 1.824 1.00 90.88 101 PHE A C 1
ATOM 794 O O . PHE A 1 101 ? -10.332 -9.382 1.130 1.00 90.88 101 PHE A O 1
ATOM 801 N N . LYS A 1 102 ? -10.354 -8.401 3.157 1.00 90.69 102 LYS A N 1
ATOM 802 C CA . LYS A 1 102 ? -10.665 -9.624 3.911 1.00 90.69 102 LYS A CA 1
ATOM 803 C C . LYS A 1 102 ? -11.996 -10.238 3.475 1.00 90.69 102 LYS A C 1
ATOM 805 O O . LYS A 1 102 ? -12.045 -11.433 3.203 1.00 90.69 102 LYS A O 1
ATOM 810 N N . GLU A 1 103 ? -13.045 -9.431 3.333 1.00 91.75 103 GLU A N 1
ATOM 811 C CA . GLU A 1 103 ? -14.344 -9.918 2.848 1.00 91.75 103 GLU A CA 1
ATOM 812 C C . GLU A 1 103 ? -14.285 -10.387 1.388 1.00 91.75 103 GLU A C 1
ATOM 814 O O . GLU A 1 103 ? -14.897 -11.393 1.041 1.00 91.75 103 GLU A O 1
ATOM 819 N N . LEU A 1 104 ? -13.504 -9.719 0.532 1.00 94.12 104 LEU A N 1
ATOM 820 C CA . LEU A 1 104 ? -13.314 -10.148 -0.856 1.00 94.12 104 LEU A CA 1
ATOM 821 C C . LEU A 1 104 ? -12.581 -11.492 -0.951 1.00 94.12 104 LEU A C 1
ATOM 823 O O . LEU A 1 104 ? -12.977 -12.348 -1.740 1.00 94.12 104 LEU A O 1
ATOM 827 N N . LEU A 1 105 ? -11.533 -11.693 -0.152 1.00 94.38 105 LEU A N 1
ATOM 828 C CA . LEU A 1 105 ? -10.823 -12.970 -0.081 1.00 94.38 105 LEU A CA 1
ATOM 829 C C . LEU A 1 105 ? -11.722 -14.085 0.454 1.00 94.38 105 LEU A C 1
ATOM 831 O O . LEU A 1 105 ? -11.761 -15.166 -0.131 1.00 94.38 105 LEU A O 1
ATOM 835 N N . LYS A 1 106 ? -12.503 -13.791 1.500 1.00 92.06 106 LYS A N 1
ATOM 836 C CA . LYS A 1 106 ? -13.514 -14.702 2.045 1.00 92.06 106 LYS A CA 1
ATOM 837 C C . LYS A 1 106 ? -14.537 -15.099 0.982 1.00 92.06 106 LYS A C 1
ATOM 839 O O . LYS A 1 106 ? -14.791 -16.282 0.804 1.00 92.06 106 LYS A O 1
ATOM 844 N N . ALA A 1 107 ? -15.070 -14.137 0.230 1.00 94.50 107 ALA A N 1
ATOM 845 C CA . ALA A 1 107 ? -16.017 -14.403 -0.854 1.00 94.50 107 ALA A CA 1
ATOM 846 C C . ALA A 1 107 ? -15.413 -15.258 -1.983 1.00 94.50 107 ALA A C 1
ATOM 848 O O . ALA A 1 107 ? -16.135 -15.978 -2.667 1.00 94.50 107 ALA A O 1
ATOM 849 N N . ARG A 1 108 ? -14.091 -15.187 -2.179 1.00 94.56 108 ARG A N 1
ATOM 850 C CA . ARG A 1 108 ? -13.351 -15.968 -3.181 1.00 94.56 108 ARG A CA 1
ATOM 851 C C . ARG A 1 108 ? -12.774 -17.282 -2.647 1.00 94.56 108 ARG A C 1
ATOM 853 O O . ARG A 1 108 ? -12.127 -17.983 -3.418 1.00 94.56 108 ARG A O 1
ATOM 860 N N . ASN A 1 109 ? -12.979 -17.617 -1.370 1.00 92.56 109 ASN A N 1
ATOM 861 C CA . ASN A 1 109 ? -12.336 -18.752 -0.693 1.00 92.56 109 ASN A CA 1
ATOM 862 C C . ASN A 1 109 ? -10.802 -18.765 -0.849 1.00 92.56 109 ASN A C 1
ATOM 864 O O . ASN A 1 109 ? -10.189 -19.816 -1.028 1.00 92.56 109 ASN A O 1
ATOM 868 N N . MET A 1 110 ? -10.176 -17.586 -0.811 1.00 89.94 110 MET A N 1
ATOM 869 C CA . MET A 1 110 ? -8.725 -17.431 -0.922 1.00 89.94 110 MET A CA 1
ATOM 870 C C . MET A 1 110 ? -8.118 -17.095 0.442 1.00 89.94 110 MET A C 1
ATOM 872 O O . MET A 1 110 ? -8.637 -16.246 1.166 1.00 89.94 110 MET A O 1
ATOM 876 N N . GLN A 1 111 ? -6.986 -17.717 0.773 1.00 83.25 111 GLN A N 1
ATOM 877 C CA . GLN A 1 111 ? -6.233 -17.401 1.987 1.00 83.25 111 GLN A CA 1
ATOM 878 C C . GLN A 1 111 ? -5.353 -16.162 1.749 1.00 83.25 111 GLN A C 1
ATOM 880 O O . GLN A 1 111 ? -4.651 -16.081 0.740 1.00 83.25 111 GLN A O 1
ATOM 885 N N . SER A 1 112 ? -5.377 -15.194 2.672 1.00 76.25 112 SER A N 1
ATOM 886 C CA . SER A 1 112 ? -4.413 -14.083 2.669 1.00 76.25 112 SER A CA 1
ATOM 887 C C . SER A 1 112 ? -3.025 -14.614 3.021 1.00 76.25 112 SER A C 1
ATOM 889 O O . SER A 1 112 ? -2.882 -15.307 4.022 1.00 76.25 112 SER A O 1
ATOM 891 N N . THR A 1 113 ? -2.002 -14.259 2.244 1.00 77.06 113 THR A N 1
ATOM 892 C CA . THR A 1 113 ? -0.586 -14.506 2.576 1.00 77.06 113 THR A CA 1
ATOM 893 C C . THR A 1 113 ? 0.016 -13.447 3.502 1.00 77.06 113 THR A C 1
ATOM 895 O O . THR A 1 113 ? 1.157 -13.597 3.925 1.00 77.06 113 THR A O 1
ATOM 898 N N . MET A 1 114 ? -0.720 -12.374 3.803 1.00 63.50 114 MET A N 1
ATOM 899 C CA . MET A 1 114 ? -0.300 -11.351 4.761 1.00 63.50 114 MET A CA 1
ATOM 900 C C . MET A 1 114 ? -1.086 -11.521 6.063 1.00 63.50 114 MET A C 1
ATOM 902 O O . MET A 1 114 ? -2.314 -11.357 6.049 1.00 63.50 114 MET A O 1
ATOM 906 N N . GLU A 1 115 ? -0.372 -11.872 7.137 1.00 51.06 115 GLU A N 1
ATOM 907 C CA . GLU A 1 115 ? -0.819 -11.818 8.539 1.00 51.06 115 GLU A CA 1
ATOM 908 C C . GLU A 1 115 ? -0.312 -10.545 9.223 1.00 51.06 115 GLU A C 1
ATOM 910 O O . GLU A 1 115 ? 0.866 -10.181 8.999 1.00 51.06 115 GLU A O 1
#

Sequence (115 aa):
MKKILQIGSVVLAFCLTLIFLINGSFLPEARLFSDADQSIAESADEQTAIAQKKAALFSEKKKKVKGIEKKDSPNLYAEWHNGIRTRDGETRPGYPMNYKFKELLKARNMQSTME

Radius of gyration: 40.51 Å; chains: 1; bounding box: 56×83×95 Å

pLDDT: mean 73.93, std 13.93, range [47.62, 94.56]

Foldseek 3Di:
DVVVVVVVVVVVVVVVVVVCVVPPDDDDPPPVVVVVVVVVVVVVVVVVVVVVVVVVVVVVVVPDPPDPDDPDDVVVVVVVVQVVQADVPGPGGPDDPPRVVVVVCVVVVHDDPPD

Secondary structure (DSSP, 8-state):
-HHHHHHHHHHHHHHHHHHHHHHS----TTSHHHHHHHHHHHHHHHHHHHHHHHHHHHHHHTS--TT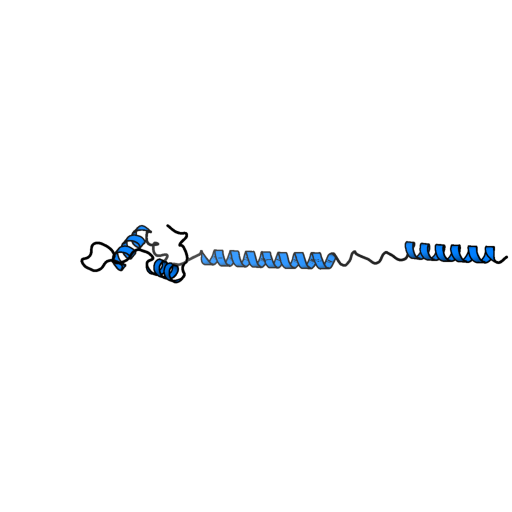---PPPHHHHHHHHHHHHS-TT-SS-SS-TTHHHHHHHHHTT---S--